Protein AF-A0A7X6GWB0-F1 (afdb_monomer)

Mean predicted aligned error: 9.3 Å

Foldseek 3Di:
DDVVVVVVVVLVVQLQVVQVVLPHPVPDDPVLSVLSSLLSVLVVVLVVLVVCVVVVNCVSHDPVVSVVSVVVSVVSCVVSVNDPDDDPPDPVVVVVVVVVVPPDD

Radius of gyration: 20.71 Å; Cα contacts (8 Å, |Δi|>4): 51; chains: 1; bounding box: 61×30×48 Å

Organism: NCBI:txid2650661

Sequence (105 aa):
MDGRTALAAEMRARWQELTDDLGGADRMSYAKRSLCERALWLEHWIREAERALAEGRPEDFDVSRWVYASNSLQGIFAKLGLDRVARDVTDLREYMAKAKAGGDG

pLDDT: mean 87.32, std 15.01, range [41.16, 98.38]

Secondary structure (DSSP, 8-state):
--HHHHHHHHHHHHHHHHHHHTT-GGGS-HHHHHHHHHHHHHHHHHHHHHHHHHTT-GGG--HHHHHHHHHHHHHHHHHHT----------HHHHHHHHHHTS--

Solvent-accessible surface area (backbone atoms only — not comparable to full-atom values): 6242 Å² total; per-residue (Å²): 132,60,68,68,60,51,51,53,50,52,55,51,52,51,50,50,52,59,28,48,80,70,69,31,66,88,76,46,53,70,69,57,53,51,46,54,54,53,37,52,53,42,52,50,53,48,52,55,37,54,45,30,48,76,73,70,35,58,90,73,41,56,67,70,59,47,54,51,45,53,53,51,38,52,57,43,38,51,74,74,68,54,69,84,78,76,77,86,87,64,63,63,64,59,58,52,50,54,59,63,74,73,67,85,130

Structure (mmCIF, N/CA/C/O backbone):
data_AF-A0A7X6GWB0-F1
#
_entry.id   AF-A0A7X6GWB0-F1
#
loop_
_atom_site.group_PDB
_atom_site.id
_atom_site.type_symbol
_atom_site.label_atom_id
_atom_site.label_alt_id
_atom_site.label_comp_id
_atom_site.label_asym_id
_atom_site.label_entity_id
_atom_site.label_seq_id
_atom_site.pdbx_PDB_ins_code
_atom_site.Cartn_x
_atom_site.Cartn_y
_atom_site.Cartn_z
_atom_site.occupancy
_atom_site.B_iso_or_equiv
_atom_site.auth_seq_id
_atom_site.auth_comp_id
_atom_site.auth_asym_id
_atom_site.auth_atom_id
_atom_site.pdbx_PDB_model_num
ATOM 1 N N . MET A 1 1 ? -12.080 -12.520 -21.036 1.00 54.22 1 MET A N 1
ATOM 2 C CA . MET A 1 1 ? -12.416 -11.629 -19.903 1.00 54.22 1 MET A CA 1
ATOM 3 C C . MET A 1 1 ? -11.429 -10.473 -19.929 1.00 54.22 1 MET A C 1
ATOM 5 O O . MET A 1 1 ? -10.259 -10.730 -20.173 1.00 54.22 1 MET A O 1
ATOM 9 N N . ASP A 1 2 ? -11.895 -9.232 -19.779 1.00 70.25 2 ASP A N 1
ATOM 10 C CA . ASP A 1 2 ? -11.045 -8.029 -19.757 1.00 70.25 2 ASP A CA 1
ATOM 11 C C . ASP A 1 2 ? -10.163 -8.032 -18.490 1.00 70.25 2 ASP A C 1
ATOM 13 O O . ASP A 1 2 ? -10.639 -8.368 -17.402 1.00 70.25 2 ASP A O 1
ATOM 17 N N . GLY A 1 3 ? -8.886 -7.656 -18.617 1.00 68.88 3 GLY A N 1
ATOM 18 C CA . GLY A 1 3 ? -7.948 -7.542 -17.495 1.00 68.88 3 GLY A CA 1
ATOM 19 C C . GLY A 1 3 ? -8.431 -6.577 -16.407 1.00 68.88 3 GLY A C 1
ATOM 20 O O . GLY A 1 3 ? -8.152 -6.786 -15.229 1.00 68.88 3 GLY A O 1
ATOM 21 N N . ARG A 1 4 ? -9.263 -5.587 -16.760 1.00 78.31 4 ARG A N 1
ATOM 22 C CA . ARG A 1 4 ? -9.913 -4.693 -15.784 1.00 78.31 4 ARG A CA 1
ATOM 23 C C . ARG A 1 4 ? -10.869 -5.441 -14.860 1.00 78.31 4 ARG A C 1
ATOM 25 O O . ARG A 1 4 ? -10.950 -5.139 -13.672 1.00 78.31 4 ARG A O 1
ATOM 32 N N . THR A 1 5 ? -11.589 -6.428 -15.390 1.00 84.88 5 THR A N 1
ATOM 33 C CA . THR A 1 5 ? -12.498 -7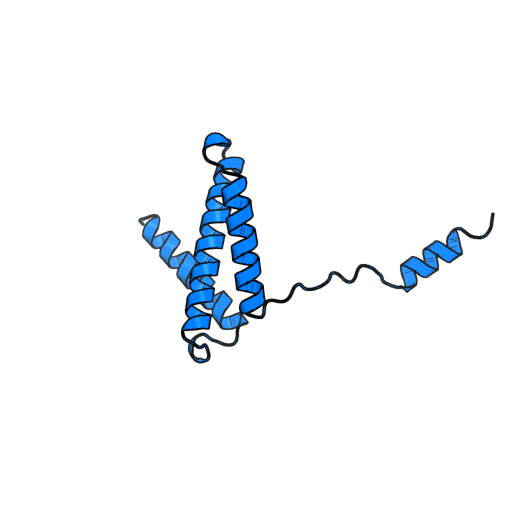.264 -14.598 1.00 84.88 5 THR A CA 1
ATOM 34 C C . THR A 1 5 ? -11.717 -8.187 -13.666 1.00 84.88 5 THR A C 1
ATOM 36 O O . THR A 1 5 ? -12.137 -8.377 -12.526 1.00 84.88 5 THR A O 1
ATOM 39 N N . ALA A 1 6 ? -10.572 -8.707 -14.123 1.00 91.00 6 ALA A N 1
ATOM 40 C CA . ALA A 1 6 ? -9.682 -9.532 -13.308 1.00 91.00 6 ALA A CA 1
ATOM 41 C C . ALA A 1 6 ? -9.072 -8.731 -12.146 1.00 91.00 6 ALA A C 1
ATOM 43 O O . ALA A 1 6 ? -9.220 -9.138 -10.995 1.00 91.00 6 ALA A O 1
ATOM 44 N N . LEU A 1 7 ? -8.509 -7.547 -12.420 1.00 91.62 7 LEU A N 1
ATOM 45 C CA . LEU A 1 7 ? -7.978 -6.656 -11.383 1.00 91.62 7 LEU A CA 1
ATOM 46 C C . LEU A 1 7 ? -9.062 -6.257 -10.376 1.00 91.62 7 LEU A C 1
ATOM 48 O O . LEU A 1 7 ? -8.843 -6.295 -9.171 1.00 91.62 7 LEU A O 1
ATOM 52 N N . ALA A 1 8 ? -10.264 -5.919 -10.849 1.00 92.38 8 ALA A N 1
ATOM 53 C CA . ALA A 1 8 ? -11.363 -5.566 -9.956 1.00 92.38 8 ALA A CA 1
ATOM 54 C C . ALA A 1 8 ? -11.790 -6.740 -9.054 1.00 92.38 8 ALA A C 1
ATOM 56 O O . ALA A 1 8 ? -12.189 -6.516 -7.913 1.00 92.38 8 ALA A O 1
ATOM 57 N N . ALA A 1 9 ? -11.732 -7.981 -9.548 1.00 94.94 9 ALA A N 1
ATOM 58 C CA . ALA A 1 9 ? -12.015 -9.166 -8.741 1.00 94.94 9 ALA A CA 1
ATOM 59 C C . ALA A 1 9 ? -10.925 -9.410 -7.689 1.00 94.94 9 ALA A C 1
ATOM 61 O O . ALA A 1 9 ? -11.255 -9.625 -6.525 1.00 94.94 9 ALA A O 1
ATOM 62 N N . GLU A 1 10 ? -9.653 -9.299 -8.075 1.00 95.50 10 GLU A N 1
ATOM 63 C CA . GLU A 1 10 ? -8.514 -9.415 -7.161 1.00 95.50 10 GLU A CA 1
ATOM 64 C C . GLU A 1 10 ? -8.564 -8.353 -6.056 1.00 95.50 10 GLU A C 1
ATOM 66 O O . GLU A 1 10 ? -8.482 -8.684 -4.875 1.00 95.50 10 GLU A O 1
ATOM 71 N N . MET A 1 11 ? -8.769 -7.084 -6.420 1.00 97.19 11 MET A N 1
ATOM 72 C CA . MET A 1 11 ? -8.838 -5.981 -5.459 1.00 97.19 11 MET A CA 1
ATOM 73 C C . MET A 1 11 ? -9.991 -6.157 -4.467 1.00 97.19 11 MET A C 1
ATOM 75 O O . MET A 1 11 ? -9.818 -5.885 -3.283 1.00 97.19 11 MET A O 1
ATOM 79 N N . ARG A 1 12 ? -11.153 -6.659 -4.914 1.00 96.56 12 ARG A N 1
ATOM 80 C CA . ARG A 1 12 ? -12.272 -6.983 -4.012 1.00 96.56 12 ARG A CA 1
ATOM 81 C C . ARG A 1 12 ? -11.943 -8.130 -3.061 1.00 96.56 12 ARG A C 1
ATOM 83 O O . ARG A 1 12 ? -12.274 -8.031 -1.886 1.00 96.56 12 ARG A O 1
ATOM 90 N N . ALA A 1 13 ? -11.304 -9.191 -3.554 1.00 97.50 13 ALA A N 1
ATOM 91 C CA . ALA A 1 13 ? -10.921 -10.332 -2.723 1.00 97.50 13 ALA A CA 1
ATOM 92 C C . ALA A 1 13 ? -9.937 -9.912 -1.621 1.00 97.50 13 ALA A C 1
ATOM 94 O O . ALA A 1 13 ? -10.161 -10.206 -0.452 1.00 97.50 13 ALA A O 1
ATOM 95 N N . ARG A 1 14 ? -8.911 -9.132 -1.978 1.00 97.19 14 ARG A N 1
ATOM 96 C CA . ARG A 1 14 ? -7.936 -8.603 -1.014 1.00 97.19 14 ARG A CA 1
ATOM 97 C C . ARG A 1 14 ? -8.532 -7.598 -0.044 1.00 97.19 14 ARG A C 1
ATOM 99 O O . ARG A 1 14 ? -8.123 -7.544 1.108 1.00 97.19 14 ARG A O 1
ATOM 106 N N . TRP A 1 15 ? -9.483 -6.783 -0.501 1.00 97.81 15 TRP A N 1
ATOM 107 C CA . TRP A 1 15 ? -10.206 -5.878 0.387 1.00 97.81 15 TRP A CA 1
ATOM 108 C C . TRP A 1 15 ? -10.982 -6.651 1.439 1.00 97.81 15 TRP A C 1
ATOM 110 O O . TRP A 1 15 ? -10.883 -6.305 2.611 1.00 97.81 15 TRP A O 1
ATOM 120 N N . GLN A 1 16 ? -11.674 -7.718 1.036 1.00 97.38 16 GLN A N 1
ATOM 121 C CA . GLN A 1 16 ? -12.384 -8.581 1.969 1.00 97.38 16 GLN A CA 1
ATOM 122 C C . GLN A 1 16 ? -11.417 -9.178 3.000 1.00 97.38 16 GLN A C 1
ATOM 124 O O . GLN A 1 16 ? -11.609 -8.944 4.188 1.00 97.38 16 GLN A O 1
ATOM 129 N N . GLU A 1 17 ? -10.333 -9.813 2.544 1.00 96.75 17 GLU A N 1
ATOM 130 C CA . GLU A 1 17 ? -9.287 -10.403 3.395 1.00 96.75 17 GLU A CA 1
ATOM 131 C C . GLU A 1 17 ? -8.709 -9.389 4.397 1.00 96.75 17 GLU A C 1
ATOM 133 O O . GLU A 1 17 ? -8.771 -9.600 5.606 1.00 96.75 17 GLU A O 1
ATOM 138 N N . LEU A 1 18 ? -8.262 -8.224 3.913 1.00 95.44 18 LEU A N 1
ATOM 139 C CA . LEU A 1 18 ? -7.728 -7.160 4.765 1.00 95.44 18 LEU A CA 1
ATOM 140 C C . LEU A 1 18 ? -8.759 -6.671 5.791 1.00 95.44 18 LEU A C 1
ATOM 142 O O . LEU A 1 18 ? -8.414 -6.359 6.930 1.00 95.44 18 LEU A O 1
ATOM 146 N N . THR A 1 19 ? -10.029 -6.541 5.402 1.00 95.44 19 THR A N 1
ATOM 147 C CA . THR A 1 19 ? -11.063 -6.091 6.340 1.00 95.44 19 THR A CA 1
ATOM 148 C C . THR A 1 19 ? -11.464 -7.157 7.350 1.00 95.44 19 THR A C 1
ATOM 150 O O . THR A 1 19 ? -11.776 -6.794 8.485 1.00 95.44 19 THR A O 1
ATOM 153 N N . ASP A 1 20 ? -11.416 -8.435 6.978 1.00 95.06 20 ASP A N 1
ATOM 154 C CA . ASP A 1 20 ? -11.710 -9.561 7.863 1.00 95.06 20 ASP A CA 1
ATOM 155 C C . ASP A 1 20 ? -10.646 -9.685 8.958 1.00 95.06 20 ASP A C 1
ATOM 157 O O . ASP A 1 20 ? -10.999 -9.732 10.139 1.00 95.06 20 ASP A O 1
ATOM 161 N N . ASP A 1 21 ? -9.363 -9.573 8.600 1.00 92.94 21 ASP A N 1
ATOM 162 C CA . ASP A 1 21 ? -8.240 -9.540 9.553 1.00 92.94 21 ASP A CA 1
ATOM 163 C C . ASP A 1 21 ? -8.358 -8.396 10.571 1.00 92.94 21 ASP A C 1
ATOM 165 O O . ASP A 1 21 ? -7.914 -8.484 11.716 1.00 92.94 21 ASP A O 1
ATOM 169 N N . LEU A 1 22 ? -8.997 -7.302 10.164 1.00 91.69 22 LEU A N 1
ATOM 170 C CA . LEU A 1 22 ? -9.205 -6.113 10.982 1.00 91.69 22 LEU A CA 1
ATOM 171 C C . LEU A 1 22 ? -10.552 -6.112 11.733 1.00 91.69 22 LEU A C 1
ATOM 173 O O . LEU A 1 22 ? -10.923 -5.075 12.304 1.00 91.69 22 LEU A O 1
ATOM 177 N N . GLY A 1 23 ? -11.258 -7.250 11.753 1.00 90.81 23 GLY A N 1
ATOM 178 C CA . GLY A 1 23 ? -12.466 -7.494 12.545 1.00 90.81 23 GLY A CA 1
ATOM 179 C C . GLY A 1 23 ? -13.797 -7.335 11.802 1.00 90.81 23 GLY A C 1
ATOM 180 O O . GLY A 1 23 ? -14.835 -7.276 12.464 1.00 90.81 23 GLY A O 1
ATOM 181 N N . GLY A 1 24 ? -13.772 -7.256 10.470 1.00 93.56 24 GLY A N 1
ATOM 182 C CA . GLY A 1 24 ? -14.945 -7.133 9.599 1.00 93.56 24 GLY A CA 1
ATOM 183 C C . GLY A 1 24 ? -15.261 -5.691 9.187 1.00 93.56 24 GLY A C 1
ATOM 184 O O . GLY A 1 24 ? -15.226 -4.754 9.992 1.00 93.56 24 GLY A O 1
ATOM 185 N N . ALA A 1 25 ? -15.588 -5.490 7.905 1.00 93.88 25 ALA A N 1
ATOM 186 C CA . ALA A 1 25 ? -15.826 -4.166 7.318 1.00 93.88 25 ALA A CA 1
ATOM 187 C C . ALA A 1 25 ? -17.062 -3.425 7.872 1.00 93.88 25 ALA A C 1
ATOM 189 O O . ALA A 1 25 ? -17.105 -2.187 7.866 1.00 93.88 25 ALA A O 1
ATOM 190 N N . ASP A 1 26 ? -18.060 -4.168 8.350 1.00 94.56 26 ASP A N 1
ATOM 191 C CA . ASP A 1 26 ? -19.290 -3.671 8.976 1.00 94.56 26 ASP A CA 1
ATOM 192 C C . ASP A 1 26 ? -19.019 -2.981 10.321 1.00 94.56 26 ASP A C 1
ATOM 194 O O . ASP A 1 26 ? -19.713 -2.034 10.691 1.00 94.56 26 ASP A O 1
ATOM 198 N N . ARG A 1 27 ? -17.952 -3.392 11.013 1.00 88.56 27 ARG A N 1
ATOM 199 C CA . ARG A 1 27 ? -17.510 -2.826 12.298 1.00 88.56 27 ARG A CA 1
ATOM 200 C C . ARG A 1 27 ? -16.512 -1.683 12.151 1.00 88.56 27 ARG A C 1
ATOM 202 O O . ARG A 1 27 ? -16.133 -1.049 13.136 1.00 88.56 27 ARG A O 1
ATOM 209 N N . MET A 1 28 ? -16.074 -1.399 10.928 1.00 92.69 28 MET A N 1
ATOM 210 C CA . MET A 1 28 ? -15.127 -0.327 10.651 1.00 92.69 28 MET A CA 1
ATOM 211 C C . MET A 1 28 ? -15.801 1.039 10.547 1.00 92.69 28 MET A C 1
ATOM 213 O O . MET A 1 28 ? -16.900 1.193 10.013 1.00 92.69 28 MET A O 1
ATOM 217 N N . SER A 1 29 ? -15.079 2.082 10.952 1.00 94.69 29 SER A N 1
ATOM 218 C CA . SER A 1 29 ? -15.430 3.441 10.546 1.00 94.69 29 SER A CA 1
ATOM 219 C C . SER A 1 29 ? -15.184 3.631 9.045 1.00 94.69 29 SER A C 1
ATOM 221 O O . SER A 1 29 ? -14.376 2.931 8.428 1.00 94.69 29 SER A O 1
ATOM 223 N N . TYR A 1 30 ? -15.836 4.634 8.455 1.00 96.31 30 TYR A N 1
ATOM 224 C CA . TYR A 1 30 ? -15.572 5.026 7.069 1.00 96.31 30 TYR A CA 1
ATOM 225 C C . TYR A 1 30 ? -14.084 5.318 6.822 1.00 96.31 30 TYR A C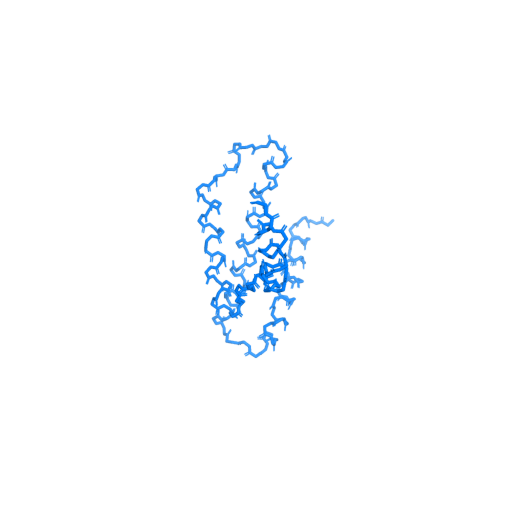 1
ATOM 227 O O . TYR A 1 30 ? -13.519 4.854 5.836 1.00 96.31 30 TYR A O 1
ATOM 235 N N . ALA A 1 31 ? -13.430 6.031 7.745 1.00 96.19 31 ALA A N 1
ATOM 236 C CA . ALA A 1 31 ? -12.017 6.371 7.616 1.00 96.19 31 ALA A CA 1
ATOM 237 C C . ALA A 1 31 ? -11.123 5.120 7.569 1.00 96.19 31 ALA A C 1
ATOM 239 O O . ALA A 1 31 ? -10.200 5.069 6.760 1.00 96.19 31 ALA A O 1
ATOM 240 N N . LYS A 1 32 ? -11.422 4.095 8.381 1.00 95.81 32 LYS A N 1
ATOM 241 C CA . LYS A 1 32 ? -10.669 2.832 8.378 1.00 95.81 32 LYS A CA 1
ATOM 242 C C . LYS A 1 32 ? -10.861 2.075 7.058 1.00 95.81 32 LYS A C 1
ATOM 244 O O . LYS A 1 32 ? -9.871 1.669 6.461 1.00 95.81 32 LYS A O 1
ATOM 249 N N . ARG A 1 33 ? -12.094 2.002 6.533 1.00 96.69 33 ARG A N 1
ATOM 250 C CA . ARG A 1 33 ? -12.364 1.416 5.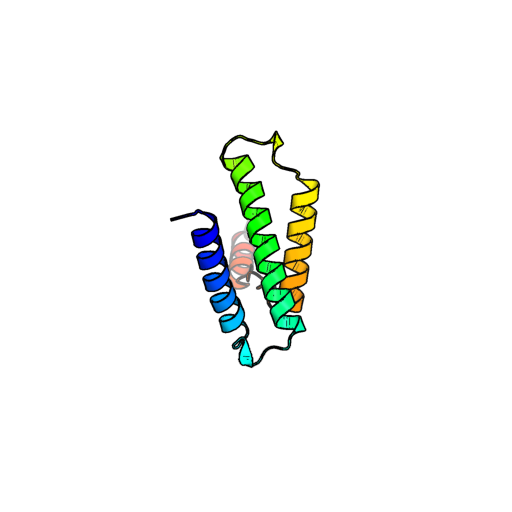201 1.00 96.69 33 ARG A CA 1
ATOM 251 C C . ARG A 1 33 ? -11.632 2.150 4.081 1.00 96.69 33 ARG A C 1
ATOM 253 O O . ARG A 1 33 ? -11.017 1.515 3.231 1.00 96.69 33 ARG A O 1
ATOM 260 N N . SER A 1 34 ? -11.646 3.483 4.117 1.00 97.50 34 SER A N 1
ATOM 261 C CA . SER A 1 34 ? -10.928 4.299 3.137 1.00 97.50 34 SER A CA 1
ATOM 262 C C . SER A 1 34 ? -9.420 4.027 3.185 1.00 97.50 34 SER A C 1
ATOM 264 O O . SER A 1 34 ? -8.789 3.868 2.142 1.00 97.50 34 SER A O 1
ATOM 266 N N . LEU A 1 35 ? -8.832 3.907 4.381 1.00 97.88 35 LEU A N 1
ATOM 267 C CA . LEU A 1 35 ? -7.426 3.527 4.532 1.00 97.88 35 LEU A CA 1
ATOM 268 C C . LEU A 1 35 ? -7.125 2.143 3.938 1.00 97.88 35 LEU A C 1
ATOM 270 O O . LEU A 1 35 ? -6.116 2.024 3.247 1.00 97.88 35 LEU A O 1
ATOM 274 N N . CYS A 1 36 ? -7.995 1.145 4.129 1.00 97.38 36 CYS A N 1
ATOM 275 C CA . CYS A 1 36 ? -7.845 -0.173 3.500 1.00 97.38 36 CYS A CA 1
ATOM 276 C C . CYS A 1 36 ? -7.797 -0.077 1.967 1.00 97.38 36 CYS A C 1
ATOM 278 O O . CYS A 1 36 ? -6.896 -0.628 1.343 1.00 97.38 36 CYS A O 1
ATOM 280 N N . GLU A 1 37 ? -8.707 0.679 1.346 1.00 97.88 37 GLU A N 1
ATOM 281 C CA . GLU A 1 37 ? -8.705 0.873 -0.112 1.00 97.88 37 GLU A CA 1
ATOM 282 C C . GLU A 1 37 ? -7.402 1.516 -0.607 1.00 97.88 37 GLU A C 1
ATOM 284 O O . GLU A 1 37 ? -6.804 1.065 -1.583 1.00 97.88 37 GLU A O 1
ATOM 289 N N . ARG A 1 38 ? -6.926 2.558 0.084 1.00 98.38 38 ARG A N 1
ATOM 290 C CA . ARG A 1 38 ? -5.676 3.252 -0.270 1.00 98.38 38 ARG A CA 1
ATOM 291 C C . ARG A 1 38 ? -4.449 2.366 -0.089 1.00 98.38 38 ARG A C 1
ATOM 293 O O . ARG A 1 38 ? -3.527 2.472 -0.893 1.00 98.38 38 ARG A O 1
ATOM 300 N N . ALA A 1 39 ? -4.445 1.498 0.922 1.00 98.00 39 ALA A N 1
ATOM 301 C CA . ALA A 1 39 ? -3.391 0.507 1.097 1.00 98.00 39 ALA A CA 1
ATOM 302 C C . ALA A 1 39 ? -3.310 -0.424 -0.121 1.00 98.00 39 ALA A C 1
ATOM 304 O O . ALA A 1 39 ? -2.241 -0.560 -0.707 1.00 98.00 39 ALA A O 1
ATOM 305 N N . LEU A 1 40 ? -4.444 -0.974 -0.563 1.00 98.06 40 LEU A N 1
ATOM 306 C CA . LEU A 1 40 ? -4.489 -1.907 -1.694 1.00 98.06 40 LEU A CA 1
ATOM 307 C C . LEU A 1 40 ? -4.074 -1.260 -3.014 1.00 98.06 40 LEU A C 1
ATOM 309 O O . LEU A 1 40 ? -3.342 -1.862 -3.793 1.00 98.06 40 LEU A O 1
ATOM 313 N N . TRP A 1 41 ? -4.500 -0.021 -3.271 1.00 98.00 41 TRP A N 1
ATOM 314 C CA . TRP A 1 41 ? -4.082 0.698 -4.477 1.00 98.00 41 TRP A CA 1
ATOM 315 C C . TRP A 1 41 ? -2.589 1.017 -4.487 1.00 98.00 41 TRP A C 1
ATOM 317 O O . TRP A 1 41 ? -1.954 0.889 -5.534 1.00 98.00 41 TRP A O 1
ATOM 327 N N . LEU A 1 42 ? -2.018 1.401 -3.340 1.00 98.31 42 LEU A N 1
ATOM 328 C CA . LEU A 1 42 ? -0.574 1.602 -3.224 1.00 98.31 42 LEU A CA 1
ATOM 329 C C . LEU A 1 42 ? 0.187 0.289 -3.395 1.00 98.31 42 LEU A C 1
ATOM 331 O O . LEU A 1 42 ? 1.161 0.261 -4.138 1.00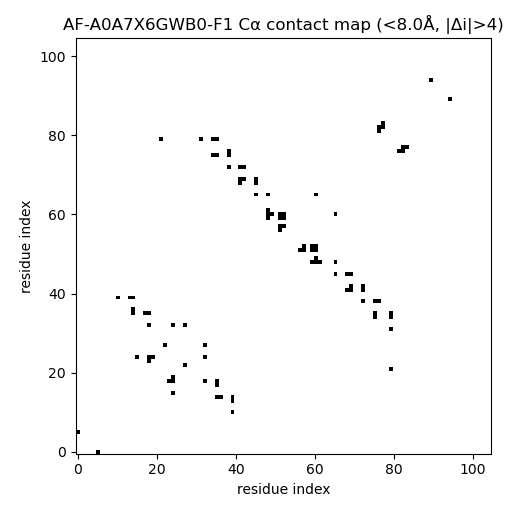 98.31 42 LEU A O 1
ATOM 335 N N . GLU A 1 43 ? -0.271 -0.793 -2.768 1.00 97.62 43 GLU A N 1
ATOM 336 C CA . GLU A 1 43 ? 0.330 -2.119 -2.909 1.00 97.62 43 GLU A CA 1
ATOM 337 C C . GLU A 1 43 ? 0.302 -2.599 -4.365 1.00 97.62 43 GLU A C 1
ATOM 339 O O . GLU A 1 43 ? 1.318 -3.057 -4.885 1.00 97.62 43 GLU A O 1
ATOM 344 N N . HIS A 1 44 ? -0.835 -2.451 -5.050 1.00 97.56 44 HIS A N 1
ATOM 345 C CA . HIS A 1 44 ? -0.944 -2.775 -6.468 1.00 97.56 44 HIS A CA 1
ATOM 346 C C . HIS A 1 44 ? 0.046 -1.950 -7.293 1.00 97.56 44 HIS A C 1
ATOM 348 O O . HIS A 1 44 ? 0.831 -2.520 -8.041 1.00 97.56 44 HIS A O 1
ATOM 354 N N . TRP A 1 45 ? 0.079 -0.627 -7.111 1.00 97.75 45 TRP A N 1
ATOM 355 C CA . TRP A 1 45 ? 1.003 0.237 -7.846 1.00 97.75 45 TRP A CA 1
ATOM 356 C C . TRP A 1 45 ? 2.480 -0.129 -7.601 1.00 97.75 45 TRP A C 1
ATOM 358 O O . TRP A 1 45 ? 3.267 -0.158 -8.545 1.00 97.75 45 TRP A O 1
ATOM 368 N N . ILE A 1 46 ? 2.847 -0.464 -6.358 1.00 98.38 46 ILE A N 1
ATOM 369 C CA . ILE A 1 46 ? 4.191 -0.943 -6.000 1.00 98.38 46 ILE A CA 1
ATOM 370 C C . ILE A 1 46 ? 4.526 -2.230 -6.765 1.00 98.38 46 ILE A C 1
ATOM 372 O O . ILE A 1 46 ? 5.585 -2.304 -7.384 1.00 98.38 46 ILE A O 1
ATOM 376 N N . ARG A 1 47 ? 3.608 -3.203 -6.796 1.00 97.25 47 ARG A N 1
ATOM 377 C CA . ARG A 1 47 ? 3.784 -4.463 -7.539 1.00 97.25 47 ARG A CA 1
ATOM 378 C C . ARG A 1 47 ? 3.923 -4.243 -9.045 1.00 97.25 47 ARG A C 1
ATOM 380 O O . ARG A 1 47 ? 4.711 -4.933 -9.683 1.00 97.25 47 ARG A O 1
ATOM 387 N N . GLU A 1 48 ? 3.182 -3.299 -9.628 1.00 96.69 48 GLU A N 1
ATOM 388 C CA . GLU A 1 48 ? 3.333 -2.936 -11.045 1.00 96.69 48 GLU A CA 1
ATOM 389 C C . GLU A 1 48 ? 4.739 -2.391 -11.332 1.00 96.69 48 GLU A C 1
ATOM 391 O O . GLU A 1 48 ? 5.372 -2.799 -12.306 1.00 96.69 48 GLU A O 1
ATOM 396 N N . ALA A 1 49 ? 5.246 -1.514 -10.459 1.00 97.38 49 ALA A N 1
ATOM 397 C CA . ALA A 1 49 ? 6.594 -0.964 -10.574 1.00 97.38 49 ALA A CA 1
ATOM 398 C C . ALA A 1 49 ? 7.668 -2.059 -10.423 1.00 97.38 49 ALA A C 1
ATOM 400 O O . ALA A 1 49 ? 8.597 -2.141 -11.224 1.00 97.38 49 ALA A O 1
ATOM 401 N N . GLU A 1 50 ? 7.523 -2.949 -9.441 1.00 98.12 50 GLU A N 1
ATOM 402 C CA . GLU A 1 50 ? 8.426 -4.091 -9.245 1.00 98.12 50 GLU A CA 1
ATOM 403 C C . GLU A 1 50 ? 8.399 -5.061 -10.430 1.00 98.12 50 GLU A C 1
ATOM 405 O O . GLU A 1 50 ? 9.438 -5.587 -10.835 1.00 98.12 50 GLU A O 1
ATOM 410 N N . ARG A 1 51 ? 7.225 -5.267 -11.037 1.00 97.31 51 ARG A N 1
ATOM 411 C CA . ARG A 1 51 ? 7.103 -6.094 -12.236 1.00 97.31 51 ARG A CA 1
ATOM 412 C C . ARG A 1 51 ? 7.828 -5.477 -13.431 1.00 97.31 51 ARG A C 1
ATOM 414 O O . ARG A 1 51 ? 8.452 -6.224 -14.176 1.00 97.31 5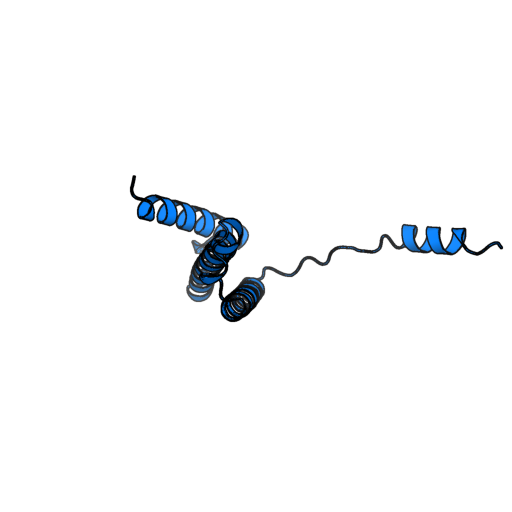1 ARG A O 1
ATOM 421 N N . ALA A 1 52 ? 7.813 -4.153 -13.593 1.00 96.56 52 ALA A N 1
ATOM 422 C CA . ALA A 1 52 ? 8.572 -3.497 -14.659 1.00 96.56 52 ALA A CA 1
ATOM 423 C C . ALA A 1 52 ? 10.075 -3.828 -14.579 1.00 96.56 52 ALA A C 1
ATOM 425 O O . ALA A 1 52 ? 10.679 -4.186 -15.590 1.00 96.56 52 ALA A O 1
ATOM 426 N N . LEU A 1 53 ? 10.656 -3.828 -13.371 1.00 96.50 53 LEU A N 1
ATOM 427 C CA . LEU A 1 53 ? 12.034 -4.286 -13.154 1.00 96.50 53 LEU A CA 1
ATOM 428 C C . LEU A 1 53 ? 12.218 -5.765 -13.517 1.00 96.50 53 LEU A C 1
ATOM 430 O O . LEU A 1 53 ? 13.176 -6.111 -14.207 1.00 96.50 53 LEU A O 1
ATOM 434 N N . ALA A 1 54 ? 11.304 -6.634 -13.074 1.00 97.06 54 ALA A N 1
ATOM 435 C CA . ALA A 1 54 ? 11.371 -8.073 -13.338 1.00 97.06 54 ALA A CA 1
ATOM 436 C C . ALA A 1 54 ? 11.261 -8.418 -14.835 1.00 97.06 54 ALA A C 1
ATOM 438 O O . ALA A 1 54 ? 11.851 -9.393 -15.294 1.00 97.06 54 ALA A O 1
ATOM 439 N N . GLU A 1 55 ? 10.531 -7.608 -15.598 1.00 97.62 55 GLU A N 1
ATOM 440 C CA . GLU A 1 55 ? 10.356 -7.742 -17.047 1.00 97.62 55 GLU A CA 1
ATOM 441 C C . GLU A 1 55 ? 11.479 -7.068 -17.855 1.00 97.62 55 GLU A C 1
ATOM 443 O O . GLU A 1 55 ? 11.438 -7.075 -19.084 1.00 97.62 55 GLU A O 1
ATOM 448 N N . GLY A 1 56 ? 12.493 -6.500 -17.192 1.00 96.88 56 GLY A N 1
ATOM 449 C CA . GLY A 1 56 ? 13.634 -5.870 -17.856 1.00 96.88 56 GLY A CA 1
ATOM 450 C C . GLY A 1 56 ? 13.333 -4.491 -18.445 1.00 96.88 56 GLY A C 1
ATOM 451 O O . GLY A 1 56 ? 14.002 -4.096 -19.396 1.00 96.88 56 GLY A O 1
ATOM 452 N N . ARG A 1 57 ? 12.361 -3.764 -17.877 1.00 97.38 57 ARG A N 1
ATOM 453 C CA . ARG A 1 57 ? 11.991 -2.382 -18.234 1.00 97.38 57 ARG A CA 1
ATOM 454 C C . ARG A 1 57 ? 12.359 -1.398 -17.114 1.00 97.38 57 ARG A C 1
ATOM 456 O O . ARG A 1 57 ? 11.472 -0.832 -16.470 1.00 97.38 57 ARG A O 1
ATOM 463 N N . PRO A 1 58 ? 13.654 -1.224 -16.792 1.00 95.50 58 PRO A N 1
ATOM 464 C CA . PRO A 1 58 ? 14.081 -0.340 -15.708 1.00 95.50 58 PRO A CA 1
ATOM 465 C C . PRO A 1 58 ? 13.731 1.137 -15.942 1.00 95.50 58 PRO A C 1
ATOM 467 O O . PRO A 1 58 ? 13.627 1.886 -14.977 1.00 95.50 58 PRO A O 1
ATOM 470 N N . GLU A 1 59 ? 13.523 1.560 -17.187 1.00 96.88 59 GLU A N 1
ATOM 471 C CA . GLU A 1 59 ? 13.075 2.907 -17.554 1.00 96.88 59 GLU A CA 1
ATOM 472 C C . GLU A 1 59 ? 11.659 3.238 -17.062 1.00 96.88 59 GLU A C 1
ATOM 474 O O . GLU A 1 59 ? 11.357 4.405 -16.813 1.00 96.88 59 GLU A O 1
ATOM 479 N N . ASP A 1 60 ? 10.818 2.219 -16.863 1.00 95.81 60 ASP A N 1
ATOM 480 C CA . ASP A 1 60 ? 9.459 2.360 -16.331 1.00 95.81 60 ASP A CA 1
ATOM 481 C C . ASP A 1 60 ? 9.448 2.388 -14.784 1.00 95.81 60 ASP A C 1
ATOM 483 O O . ASP A 1 60 ? 8.402 2.612 -14.165 1.00 95.81 60 ASP A O 1
ATOM 487 N N . PHE A 1 61 ? 10.603 2.174 -14.136 1.00 97.50 61 PHE A N 1
ATOM 488 C CA . PHE A 1 61 ? 10.739 2.138 -12.681 1.00 97.50 61 PHE A CA 1
ATOM 489 C C . PHE A 1 61 ? 11.308 3.444 -12.112 1.00 97.50 61 PHE A C 1
ATOM 491 O O . PHE A 1 61 ? 12.493 3.752 -12.234 1.00 97.50 61 PHE A O 1
ATOM 498 N N . ASP A 1 62 ? 10.473 4.179 -11.377 1.00 97.38 62 ASP A N 1
ATOM 499 C CA . ASP A 1 62 ? 10.899 5.339 -10.591 1.00 97.38 62 ASP A CA 1
ATOM 500 C C . ASP A 1 62 ? 11.151 4.941 -9.129 1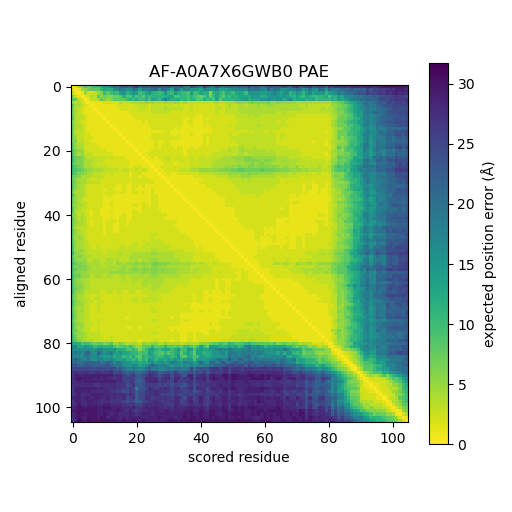.00 97.38 62 ASP A C 1
ATOM 502 O O . ASP A 1 62 ? 10.218 4.795 -8.330 1.00 97.38 62 ASP A O 1
ATOM 506 N N . VAL A 1 63 ? 12.431 4.819 -8.761 1.00 97.00 63 VAL A N 1
ATOM 507 C CA . VAL A 1 63 ? 12.858 4.458 -7.399 1.00 97.00 63 VAL A CA 1
ATOM 508 C C . VAL A 1 63 ? 12.378 5.452 -6.339 1.00 97.00 63 VAL A C 1
ATOM 510 O O . VAL A 1 63 ? 12.009 5.045 -5.238 1.00 97.00 63 VAL A O 1
ATOM 513 N N . SER A 1 64 ? 12.336 6.749 -6.652 1.00 98.00 64 SER A N 1
ATOM 514 C CA . SER A 1 64 ? 11.936 7.777 -5.683 1.00 98.00 64 SER A CA 1
ATOM 515 C C . SER A 1 64 ? 10.450 7.656 -5.376 1.00 98.00 64 SER A C 1
ATOM 517 O O . SER A 1 64 ? 10.035 7.685 -4.212 1.00 98.00 64 SER A O 1
ATOM 519 N N . ARG A 1 65 ? 9.641 7.457 -6.421 1.00 97.75 65 ARG A N 1
ATOM 520 C CA . ARG A 1 65 ? 8.202 7.240 -6.282 1.00 97.75 65 ARG A CA 1
ATOM 521 C C . ARG A 1 65 ? 7.889 5.905 -5.609 1.00 97.75 65 ARG A C 1
ATOM 523 O O . ARG A 1 65 ? 6.980 5.859 -4.782 1.00 97.75 65 ARG A O 1
ATOM 530 N N . TRP A 1 66 ? 8.666 4.859 -5.896 1.00 98.38 66 TRP A N 1
ATOM 531 C CA . TRP A 1 66 ? 8.569 3.567 -5.217 1.00 98.38 66 TRP A CA 1
ATOM 532 C C . TRP A 1 66 ? 8.826 3.692 -3.711 1.00 98.38 66 TRP A C 1
ATOM 534 O O . TRP A 1 66 ? 7.973 3.300 -2.918 1.00 98.38 66 TRP A O 1
ATOM 544 N N . VAL A 1 67 ? 9.921 4.342 -3.296 1.00 98.25 67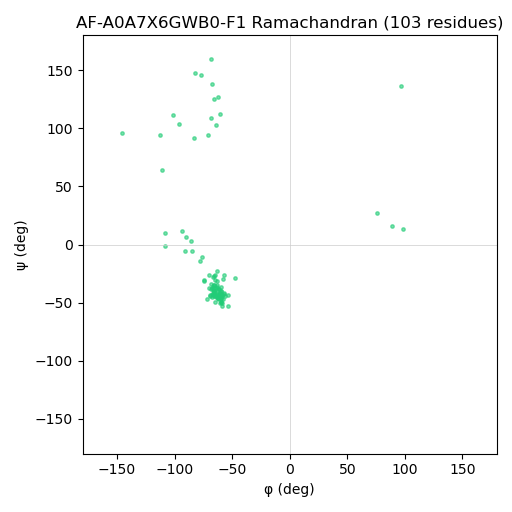 VAL A N 1
ATOM 545 C CA . VAL A 1 67 ? 10.224 4.574 -1.869 1.00 98.25 67 VAL A CA 1
ATOM 546 C C . VAL A 1 67 ? 9.109 5.372 -1.187 1.00 98.25 67 VAL A C 1
ATOM 548 O O . VAL A 1 67 ? 8.680 5.028 -0.084 1.00 98.25 67 VAL A O 1
ATOM 551 N N . TYR A 1 68 ? 8.602 6.423 -1.838 1.00 98.25 68 TYR A N 1
ATOM 552 C CA . TYR A 1 68 ? 7.513 7.231 -1.289 1.00 98.25 68 TYR A CA 1
ATOM 553 C C . TYR A 1 68 ? 6.214 6.428 -1.108 1.00 98.25 68 TYR A C 1
ATOM 555 O O . TYR A 1 68 ? 5.560 6.537 -0.065 1.00 98.25 68 TYR A O 1
ATOM 563 N N . ALA A 1 69 ? 5.848 5.602 -2.093 1.00 98.12 69 ALA A N 1
ATOM 564 C CA . ALA A 1 69 ? 4.675 4.736 -2.021 1.00 98.12 69 ALA A CA 1
ATOM 565 C C . ALA A 1 69 ? 4.817 3.688 -0.908 1.00 98.12 69 ALA A C 1
ATOM 567 O O . ALA A 1 69 ? 3.897 3.539 -0.104 1.00 98.12 69 ALA A O 1
ATOM 568 N N . SER A 1 70 ? 5.979 3.037 -0.802 1.00 98.19 70 SER A N 1
ATOM 569 C CA . SER A 1 70 ? 6.279 2.042 0.236 1.00 98.19 70 SER A CA 1
ATOM 570 C C . SER A 1 70 ? 6.203 2.635 1.645 1.00 98.19 70 SER A C 1
A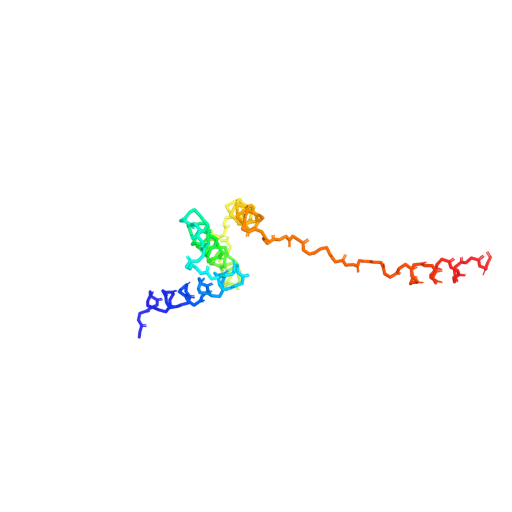TOM 572 O O . SER A 1 70 ? 5.560 2.067 2.529 1.00 98.19 70 SER A O 1
ATOM 574 N N . ASN A 1 71 ? 6.766 3.829 1.853 1.00 97.75 71 ASN A N 1
ATOM 575 C CA . ASN A 1 71 ? 6.674 4.533 3.136 1.00 97.75 71 ASN A CA 1
ATOM 576 C C . ASN A 1 71 ? 5.232 4.953 3.461 1.00 97.75 71 ASN A C 1
ATOM 578 O O . ASN A 1 71 ? 4.781 4.839 4.603 1.00 97.75 71 ASN A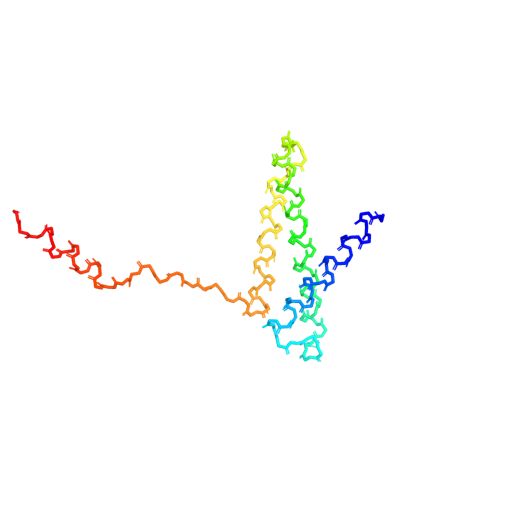 O 1
ATOM 582 N N . SER A 1 72 ? 4.481 5.411 2.455 1.00 98.06 72 SER A N 1
ATOM 583 C CA . SER A 1 72 ? 3.066 5.759 2.615 1.00 98.06 72 SER A CA 1
ATOM 584 C C . SER A 1 72 ? 2.223 4.537 2.990 1.00 98.06 72 SER A C 1
ATOM 586 O O . SER A 1 72 ? 1.393 4.626 3.895 1.00 98.06 72 SER A O 1
ATOM 588 N N . LEU A 1 73 ? 2.467 3.392 2.344 1.00 97.75 73 LEU A N 1
ATOM 589 C CA . LEU A 1 73 ? 1.806 2.123 2.637 1.00 97.75 73 LEU A CA 1
ATOM 590 C C . LEU A 1 73 ? 2.103 1.659 4.068 1.00 97.75 73 LEU A C 1
ATOM 592 O O . LEU A 1 73 ? 1.173 1.365 4.818 1.00 97.75 73 LEU A O 1
ATOM 596 N N . GLN A 1 74 ? 3.371 1.696 4.490 1.00 96.25 74 GLN A N 1
ATOM 597 C CA . GLN A 1 74 ? 3.765 1.385 5.867 1.00 96.25 74 GLN A CA 1
ATOM 598 C C . GLN A 1 74 ? 3.034 2.276 6.885 1.00 96.25 74 GLN A C 1
ATOM 600 O O . GLN A 1 74 ? 2.506 1.782 7.881 1.00 96.25 74 GLN A O 1
ATOM 605 N N . GLY A 1 75 ? 2.944 3.583 6.622 1.00 96.62 75 GLY A N 1
ATOM 606 C CA . GLY A 1 75 ? 2.221 4.517 7.486 1.00 96.62 75 GLY A CA 1
ATOM 607 C C . GLY A 1 75 ? 0.710 4.264 7.546 1.00 96.62 75 GLY A C 1
ATOM 608 O O . GLY A 1 75 ? 0.083 4.544 8.569 1.00 96.62 75 GLY A O 1
ATOM 609 N N . ILE A 1 76 ? 0.105 3.740 6.475 1.00 97.12 76 ILE A N 1
ATOM 610 C CA . ILE A 1 76 ? -1.301 3.317 6.479 1.00 97.12 76 ILE A CA 1
ATOM 611 C C . ILE A 1 76 ? -1.473 2.044 7.309 1.00 97.12 76 ILE A C 1
ATOM 613 O O . ILE A 1 76 ? -2.359 2.011 8.161 1.00 97.12 76 ILE A O 1
ATOM 617 N N . PHE A 1 77 ? -0.620 1.036 7.123 1.00 95.25 77 PHE A N 1
ATOM 618 C CA . PHE A 1 77 ? -0.690 -0.212 7.887 1.00 95.25 77 PHE A CA 1
ATOM 619 C C . PHE A 1 77 ? -0.512 0.007 9.391 1.00 95.25 77 PHE A C 1
ATOM 621 O O . PHE A 1 77 ? -1.335 -0.479 10.167 1.00 95.25 77 PHE A O 1
ATOM 628 N N . ALA A 1 78 ? 0.431 0.858 9.800 1.00 94.00 78 ALA A N 1
ATOM 629 C CA . ALA A 1 78 ? 0.572 1.244 11.203 1.00 94.00 78 ALA A CA 1
ATOM 630 C C . ALA A 1 78 ? -0.721 1.870 11.772 1.00 94.00 78 ALA A C 1
ATOM 632 O O . ALA A 1 78 ? -1.151 1.537 12.871 1.00 94.00 78 ALA A O 1
ATOM 633 N N . LYS A 1 79 ? -1.408 2.735 11.007 1.00 93.88 79 LYS A N 1
ATOM 634 C CA . LYS A 1 79 ? -2.691 3.344 11.423 1.00 93.88 79 LYS A CA 1
ATOM 635 C C . LYS A 1 79 ? -3.856 2.355 11.458 1.00 93.88 79 LYS A C 1
ATOM 637 O O . LYS A 1 79 ? -4.821 2.587 12.182 1.00 93.88 79 LYS A O 1
ATOM 642 N N . LEU A 1 80 ? -3.800 1.292 10.659 1.00 93.38 80 LEU A N 1
ATOM 643 C CA . LEU A 1 80 ? -4.805 0.229 10.667 1.00 93.38 80 LEU A CA 1
ATOM 644 C C . LEU A 1 80 ? -4.653 -0.713 11.873 1.00 93.38 80 LEU A C 1
ATOM 646 O O . LEU A 1 80 ? -5.586 -1.467 12.148 1.00 93.38 80 LEU A O 1
ATOM 650 N N . GLY A 1 81 ? -3.546 -0.606 12.618 1.00 84.38 81 GLY A N 1
ATOM 651 C CA . GLY A 1 81 ? -3.212 -1.479 13.744 1.00 84.38 81 GLY A CA 1
ATOM 652 C C . GLY A 1 81 ? -2.424 -2.720 13.327 1.00 84.38 81 GLY A C 1
ATOM 653 O O . GLY A 1 81 ? -2.366 -3.683 14.082 1.00 84.38 81 GLY A O 1
ATOM 654 N N . LEU A 1 82 ? -1.847 -2.722 12.119 1.00 72.69 82 LEU A N 1
ATOM 655 C CA . LEU A 1 82 ? -0.894 -3.745 11.700 1.00 72.69 82 LEU A CA 1
ATOM 656 C C . LEU A 1 82 ? 0.479 -3.345 12.235 1.00 72.69 82 LEU A C 1
ATOM 658 O O . LEU A 1 82 ? 1.216 -2.572 11.616 1.00 72.69 82 LEU A O 1
ATOM 662 N N . ASP A 1 83 ? 0.784 -3.833 13.431 1.00 64.94 83 ASP A N 1
ATOM 663 C CA . ASP A 1 83 ? 2.055 -3.573 14.086 1.00 64.94 83 ASP A CA 1
ATOM 664 C C . ASP A 1 83 ? 3.173 -4.426 13.485 1.00 64.94 83 ASP A C 1
ATOM 666 O O . ASP A 1 83 ? 2.991 -5.582 13.091 1.00 64.94 83 ASP A O 1
ATOM 670 N N . ARG A 1 84 ? 4.382 -3.858 13.445 1.00 62.88 84 ARG A N 1
ATOM 671 C CA . ARG A 1 84 ? 5.584 -4.618 13.101 1.00 62.88 84 ARG A CA 1
ATOM 672 C C . ARG A 1 84 ? 5.760 -5.731 14.133 1.00 62.88 84 ARG A C 1
ATOM 674 O O . ARG A 1 84 ? 6.130 -5.461 15.273 1.00 62.88 84 ARG A O 1
ATOM 681 N N . VAL A 1 85 ? 5.605 -6.980 13.705 1.00 67.81 85 VAL A N 1
ATOM 682 C CA . VAL A 1 85 ? 6.018 -8.134 14.508 1.00 67.81 85 VAL A CA 1
ATOM 683 C C . VAL A 1 85 ? 7.545 -8.127 14.576 1.00 67.81 85 VAL A C 1
ATOM 685 O O . VAL A 1 85 ? 8.233 -8.339 13.573 1.00 67.81 85 VAL A O 1
ATOM 688 N N . ALA A 1 86 ? 8.096 -7.810 15.747 1.00 60.38 86 ALA A N 1
ATOM 689 C CA . ALA A 1 86 ? 9.528 -7.928 15.973 1.00 60.38 86 ALA A CA 1
ATOM 690 C C . ALA A 1 86 ? 9.921 -9.403 15.826 1.00 60.38 86 ALA A C 1
ATOM 692 O O . ALA A 1 86 ? 9.328 -10.278 16.452 1.00 60.38 86 ALA A O 1
ATOM 693 N N . ARG A 1 87 ? 10.918 -9.686 14.981 1.00 60.03 87 ARG A N 1
ATOM 694 C CA . ARG A 1 87 ? 11.527 -11.014 14.948 1.00 60.03 87 ARG A CA 1
ATOM 695 C C . ARG A 1 87 ? 12.227 -11.209 16.287 1.00 60.03 87 ARG A C 1
ATOM 697 O O . ARG A 1 87 ? 13.042 -10.366 16.655 1.00 60.03 87 ARG A O 1
ATOM 704 N N . ASP A 1 88 ? 11.903 -12.279 16.998 1.00 61.69 88 ASP A N 1
ATOM 705 C CA . ASP A 1 88 ? 12.607 -12.641 18.224 1.00 61.69 88 ASP A CA 1
ATOM 706 C C . ASP A 1 88 ? 14.007 -13.133 17.822 1.00 61.69 88 ASP A C 1
ATOM 708 O O . ASP A 1 88 ? 14.169 -14.250 17.330 1.00 61.69 88 ASP A O 1
ATOM 712 N N . VAL A 1 89 ? 15.004 -12.239 17.841 1.00 65.88 89 VAL A N 1
ATOM 713 C CA . VAL A 1 89 ? 16.357 -12.527 17.311 1.00 65.88 89 VAL A CA 1
ATOM 714 C C . VAL A 1 89 ? 17.289 -13.105 18.379 1.00 65.88 89 VAL A C 1
ATOM 716 O O . VAL A 1 89 ? 18.468 -13.315 18.110 1.00 65.88 89 VAL A O 1
ATOM 719 N N . THR A 1 90 ? 16.794 -13.413 19.577 1.00 59.62 90 THR A N 1
ATOM 720 C CA . THR A 1 90 ? 17.656 -13.954 20.627 1.00 59.62 90 THR A CA 1
ATOM 721 C C . THR A 1 90 ? 16.888 -14.954 21.476 1.00 59.62 90 THR A C 1
ATOM 723 O O . THR A 1 90 ? 16.282 -14.581 22.478 1.00 59.62 90 THR A O 1
ATOM 726 N N . ASP A 1 91 ? 17.004 -16.251 21.168 1.00 66.69 91 ASP A N 1
ATOM 727 C CA . ASP A 1 91 ? 16.973 -17.193 22.282 1.00 66.69 91 ASP A CA 1
ATOM 728 C C . ASP A 1 91 ? 18.220 -16.868 23.111 1.00 66.69 91 ASP A C 1
ATOM 730 O O . ASP A 1 91 ? 19.356 -17.152 22.720 1.00 66.69 91 ASP A O 1
ATOM 734 N N . LEU A 1 92 ? 18.015 -16.171 24.231 1.00 63.03 92 LEU A N 1
ATOM 735 C CA . LEU A 1 92 ? 19.065 -15.804 25.180 1.00 63.03 92 LEU A CA 1
ATOM 736 C C . LEU A 1 92 ? 19.957 -17.015 25.506 1.00 63.03 92 LEU A C 1
ATOM 738 O O . LEU A 1 92 ? 21.148 -16.851 25.771 1.00 63.03 92 LEU A O 1
ATOM 742 N N . ARG A 1 93 ? 19.404 -18.235 25.436 1.00 62.53 93 ARG A N 1
ATOM 743 C CA . ARG A 1 93 ? 20.132 -19.487 25.645 1.00 62.53 93 ARG A CA 1
ATOM 744 C C . ARG A 1 93 ? 21.180 -19.747 24.568 1.00 62.53 93 ARG A C 1
ATOM 746 O O . ARG A 1 93 ? 22.275 -20.169 24.924 1.00 62.53 93 ARG A O 1
ATOM 753 N N . GLU A 1 94 ? 20.911 -19.462 23.294 1.00 65.94 94 GLU A N 1
ATOM 754 C CA . GLU A 1 94 ? 21.899 -19.624 22.216 1.00 65.94 94 GLU A CA 1
ATOM 755 C C . GLU A 1 94 ? 23.043 -18.608 22.332 1.00 65.94 94 GLU A C 1
ATOM 757 O O . GLU A 1 94 ? 24.210 -18.954 22.123 1.00 65.94 94 GLU A O 1
ATOM 762 N N . TYR A 1 95 ? 22.734 -17.368 22.730 1.00 65.38 95 TYR A N 1
ATOM 763 C CA . TYR A 1 95 ? 23.747 -16.333 22.958 1.00 65.38 95 TYR A CA 1
ATOM 764 C C . TYR A 1 95 ? 24.644 -16.679 24.159 1.00 65.38 95 TYR A C 1
ATOM 766 O O . TYR A 1 95 ? 25.870 -16.586 24.080 1.00 65.38 95 TYR A O 1
ATOM 774 N N . MET A 1 96 ? 24.049 -17.170 25.253 1.00 72.50 96 MET A N 1
ATOM 775 C CA . MET A 1 96 ? 24.784 -17.636 26.434 1.00 72.50 96 MET A CA 1
ATOM 776 C C . MET A 1 96 ? 25.593 -18.915 26.166 1.00 72.50 96 MET A C 1
ATOM 778 O O . MET A 1 96 ? 26.682 -19.071 26.721 1.00 72.50 96 MET A O 1
ATOM 782 N N . ALA A 1 97 ? 25.101 -19.819 25.313 1.00 72.25 97 ALA A N 1
ATOM 783 C CA . ALA A 1 97 ? 25.817 -21.033 24.926 1.00 72.25 97 ALA A CA 1
ATOM 784 C C . ALA A 1 97 ? 27.070 -20.713 24.095 1.00 72.25 97 ALA A C 1
ATOM 786 O O . ALA A 1 97 ? 28.137 -21.263 24.362 1.00 72.25 97 ALA A O 1
ATOM 787 N N . LYS A 1 98 ? 26.977 -19.767 23.149 1.00 66.56 98 LYS A N 1
ATOM 788 C CA . LYS A 1 98 ? 28.137 -19.287 22.376 1.00 66.56 98 LYS A CA 1
ATOM 789 C C . LYS A 1 98 ? 29.157 -18.541 23.239 1.00 66.56 98 LYS A C 1
ATOM 791 O O . LYS A 1 98 ? 30.352 -18.746 23.057 1.00 66.56 98 LYS A O 1
ATOM 796 N N . ALA A 1 99 ? 28.705 -17.733 24.201 1.00 70.38 99 ALA A N 1
ATOM 797 C CA . ALA A 1 99 ? 29.595 -17.026 25.124 1.00 70.38 99 ALA A CA 1
ATOM 798 C C . ALA A 1 99 ? 30.368 -17.980 26.056 1.00 70.38 99 ALA A C 1
ATOM 800 O O . ALA A 1 99 ? 31.530 -17.729 26.357 1.00 70.38 99 ALA A O 1
ATOM 801 N N . LYS A 1 100 ? 29.757 -19.099 26.477 1.00 64.62 100 LYS A N 1
ATOM 802 C CA . LYS A 1 100 ? 30.446 -20.142 27.258 1.00 64.62 100 LYS A CA 1
ATOM 803 C C . LYS A 1 100 ? 31.395 -21.006 26.426 1.00 64.62 100 LYS A C 1
ATOM 805 O O . LYS A 1 100 ? 32.390 -21.473 26.961 1.00 64.62 100 LYS A O 1
ATOM 810 N N . ALA A 1 101 ? 31.108 -21.220 25.142 1.00 61.09 101 ALA A N 1
ATOM 811 C CA . ALA A 1 101 ? 31.927 -22.070 24.275 1.00 61.09 101 ALA A CA 1
ATOM 812 C C . ALA A 1 101 ? 33.225 -21.402 23.772 1.00 61.09 101 ALA A C 1
ATOM 814 O O . ALA A 1 101 ? 34.090 -22.098 23.253 1.00 61.09 101 ALA A O 1
ATOM 815 N N . GLY A 1 102 ? 33.368 -20.077 23.905 1.00 57.69 102 GLY A N 1
ATOM 816 C CA . GLY A 1 102 ? 34.547 -19.322 23.450 1.00 57.69 102 GLY A CA 1
ATOM 817 C C . GLY A 1 102 ? 35.461 -18.791 24.561 1.00 57.69 102 GLY A C 1
ATOM 818 O O . GLY A 1 102 ? 36.302 -17.949 24.267 1.00 57.69 102 GLY A O 1
ATOM 819 N N . GLY A 1 103 ? 35.259 -19.209 25.818 1.00 51.12 103 GLY A N 1
ATOM 820 C CA . GLY A 1 103 ? 35.919 -18.632 27.000 1.00 51.12 103 GLY A CA 1
ATOM 821 C C . GLY A 1 103 ? 36.994 -19.485 27.685 1.00 51.12 103 GLY A C 1
ATOM 822 O O . GLY A 1 103 ? 37.575 -19.002 28.649 1.00 51.12 103 GLY A O 1
ATOM 823 N N . ASP A 1 104 ? 37.271 -20.701 27.207 1.00 52.22 104 ASP A N 1
ATOM 824 C CA . ASP A 1 104 ? 38.389 -21.527 27.687 1.00 52.22 104 ASP A CA 1
ATOM 825 C C . ASP A 1 104 ? 39.423 -21.672 26.560 1.00 52.22 104 ASP A C 1
ATOM 827 O O . ASP A 1 104 ? 39.296 -22.525 25.678 1.00 52.22 104 ASP A O 1
ATOM 831 N N . GLY A 1 105 ? 40.423 -20.789 26.580 1.00 41.16 105 GLY A N 1
ATOM 832 C CA . GLY A 1 105 ? 41.576 -20.762 25.679 1.00 41.16 105 GLY A CA 1
ATOM 833 C C . GLY A 1 105 ? 42.606 -19.747 26.141 1.00 41.16 105 GLY A C 1
ATOM 834 O O . GLY A 1 105 ? 42.294 -18.540 26.055 1.00 41.16 105 GLY A O 1
#

Nearest PDB structures (foldseek):
  8q4h-assembly1_D  TM=6.975E-01  e=4.995E+00  Desulfitobacterium hafniense TCE1
  4h54-assembly1_A  TM=3.273E-01  e=6.724E+00  Escherichia coli K-12
  3t9o-assembly1_A  TM=3.711E-01  e=8.036E+00  Escherichia coli K-12